Protein AF-A0A4R3GM08-F1 (afdb_monomer_lite)

Structure (mmCIF, N/CA/C/O backbone):
data_AF-A0A4R3GM08-F1
#
_entry.id   AF-A0A4R3GM08-F1
#
loop_
_atom_site.group_PDB
_atom_site.id
_atom_site.type_symbol
_atom_site.label_atom_id
_atom_site.label_alt_id
_atom_site.label_comp_id
_atom_site.label_asym_id
_atom_site.label_entity_id
_atom_site.label_seq_id
_atom_site.pdbx_PDB_ins_code
_atom_site.Cartn_x
_atom_site.Cartn_y
_atom_site.Cartn_z
_atom_site.occupancy
_atom_site.B_iso_or_equiv
_atom_site.auth_seq_id
_atom_site.auth_comp_id
_atom_site.auth_asym_id
_atom_site.auth_atom_id
_atom_site.pdbx_PDB_model_num
ATOM 1 N N . MET A 1 1 ? 2.670 0.356 5.224 1.00 92.12 1 MET A N 1
ATOM 2 C CA . MET A 1 1 ? 2.043 -0.695 4.390 1.00 92.12 1 MET A CA 1
ATOM 3 C C . MET A 1 1 ? 2.583 -0.504 2.987 1.00 92.12 1 MET A C 1
ATOM 5 O O . MET A 1 1 ? 2.587 0.655 2.592 1.00 92.12 1 MET A O 1
ATOM 9 N N . PRO A 1 2 ? 3.032 -1.562 2.290 1.00 95.06 2 PRO A N 1
ATOM 10 C CA . PRO A 1 2 ? 3.546 -1.434 0.929 1.00 95.06 2 PRO A CA 1
ATOM 11 C C . PRO A 1 2 ? 2.504 -0.866 -0.030 1.00 95.06 2 PRO A C 1
ATOM 13 O O . PRO A 1 2 ? 1.327 -1.238 0.070 1.00 95.06 2 PRO A O 1
ATOM 16 N N . GLY A 1 3 ? 2.922 -0.011 -0.956 1.00 95.00 3 GLY A N 1
ATOM 17 C CA . GLY A 1 3 ? 2.063 0.502 -2.009 1.00 95.00 3 GLY A CA 1
ATOM 18 C C . GLY A 1 3 ? 2.617 1.750 -2.684 1.00 95.00 3 GLY A C 1
ATOM 19 O O . GLY A 1 3 ? 3.188 2.629 -2.050 1.00 95.00 3 GLY A O 1
ATOM 20 N N . GLY A 1 4 ? 2.293 1.882 -3.965 1.00 94.19 4 GLY A N 1
ATOM 21 C CA . GLY A 1 4 ? 2.719 2.994 -4.797 1.00 94.19 4 GLY A CA 1
ATOM 22 C C . GLY A 1 4 ? 1.741 3.271 -5.934 1.00 94.19 4 GLY A C 1
ATOM 23 O O . GLY A 1 4 ? 0.552 2.938 -5.871 1.00 94.19 4 GLY A O 1
ATOM 24 N N . GLY A 1 5 ? 2.233 3.956 -6.962 1.00 93.62 5 GLY A N 1
ATOM 25 C CA . GLY A 1 5 ? 1.427 4.371 -8.105 1.00 93.62 5 GLY A CA 1
ATOM 26 C C . GLY A 1 5 ? 1.156 3.231 -9.085 1.00 93.62 5 GLY A C 1
ATOM 27 O O . GLY A 1 5 ? 2.008 2.381 -9.332 1.00 93.62 5 GLY A O 1
ATOM 28 N N . LEU A 1 6 ? -0.023 3.253 -9.713 1.00 93.69 6 LEU A N 1
ATOM 29 C CA . LEU A 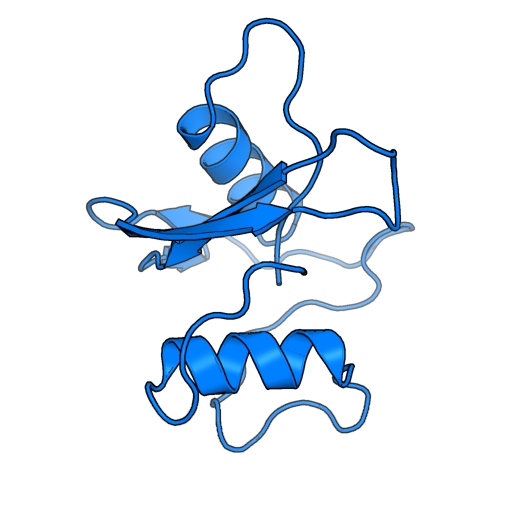1 6 ? -0.276 2.422 -10.889 1.00 93.69 6 LEU A CA 1
ATOM 30 C C . LEU A 1 6 ? 0.370 3.059 -12.120 1.00 93.69 6 LEU A C 1
ATOM 32 O O . LEU A 1 6 ? 0.059 4.203 -12.475 1.00 93.69 6 LEU A O 1
ATOM 36 N N . GLU A 1 7 ? 1.219 2.298 -12.803 1.00 92.19 7 GLU A N 1
ATOM 37 C CA . GLU A 1 7 ? 1.889 2.762 -14.012 1.00 92.19 7 GLU A CA 1
ATOM 38 C C . GLU A 1 7 ? 1.032 2.590 -15.273 1.00 92.19 7 GLU A C 1
ATOM 40 O O . GLU A 1 7 ? 0.004 1.905 -15.316 1.00 92.19 7 GLU A O 1
ATOM 45 N N . ARG A 1 8 ? 1.451 3.242 -16.363 1.00 93.31 8 ARG A N 1
ATOM 46 C CA . ARG A 1 8 ? 0.770 3.081 -17.656 1.00 93.31 8 ARG A CA 1
ATOM 47 C C . ARG A 1 8 ? 0.879 1.638 -18.144 1.00 93.31 8 ARG A C 1
ATOM 49 O O . ARG A 1 8 ? 1.975 1.100 -18.240 1.00 93.31 8 ARG A O 1
ATOM 56 N N . ASN A 1 9 ? -0.249 1.094 -18.600 1.00 94.31 9 ASN A N 1
ATOM 57 C CA . ASN A 1 9 ? -0.376 -0.284 -19.091 1.00 94.31 9 ASN A CA 1
ATOM 58 C C . ASN A 1 9 ? -0.113 -1.355 -18.018 1.00 94.31 9 ASN A C 1
ATOM 60 O O . ASN A 1 9 ? 0.218 -2.482 -18.369 1.00 94.31 9 ASN A O 1
ATOM 64 N N . GLU A 1 10 ? -0.280 -1.006 -16.742 1.00 95.75 10 GLU A N 1
ATOM 65 C CA . GLU A 1 10 ? -0.203 -1.926 -15.611 1.00 95.75 10 GLU A CA 1
ATOM 66 C C . GLU A 1 10 ? -1.611 -2.171 -15.048 1.00 95.75 10 GLU A C 1
ATOM 68 O O . GLU A 1 10 ? -2.419 -1.249 -14.894 1.00 95.75 10 GLU A O 1
ATOM 73 N N . THR A 1 11 ? -1.937 -3.427 -14.762 1.00 97.19 11 THR A N 1
ATOM 74 C CA . THR A 1 11 ? -3.136 -3.786 -14.000 1.00 97.19 11 THR A CA 1
ATOM 75 C C . THR A 1 11 ? -2.918 -3.525 -12.508 1.00 97.19 11 THR A C 1
ATOM 77 O O . THR A 1 11 ? -1.796 -3.540 -12.011 1.00 97.19 11 THR A O 1
ATOM 80 N N . ALA A 1 12 ? -3.998 -3.346 -11.744 1.00 96.81 12 ALA A N 1
ATOM 81 C CA . ALA A 1 12 ? -3.885 -3.142 -10.297 1.00 96.81 12 ALA A CA 1
ATOM 82 C C . ALA A 1 12 ? -3.197 -4.314 -9.569 1.00 96.81 12 ALA A C 1
ATOM 84 O O . A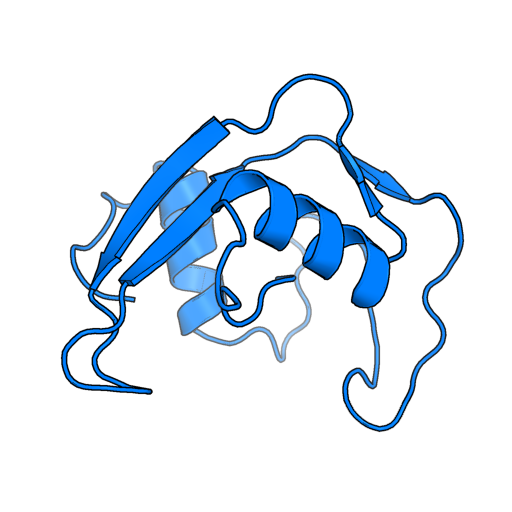LA A 1 12 ? -2.527 -4.103 -8.563 1.00 96.81 12 ALA A O 1
ATOM 85 N N . GLU A 1 13 ? -3.351 -5.543 -10.069 1.00 96.75 13 GLU A N 1
ATOM 86 C CA . GLU A 1 13 ? -2.703 -6.721 -9.487 1.00 96.75 13 GLU A CA 1
ATOM 87 C C . GLU A 1 13 ? -1.207 -6.788 -9.836 1.00 96.75 13 GLU A C 1
ATOM 89 O O . GLU A 1 13 ? -0.403 -7.145 -8.978 1.00 96.75 13 GLU A O 1
ATOM 94 N N . GLU A 1 14 ? -0.807 -6.380 -11.045 1.00 97.62 14 GLU A N 1
ATOM 95 C CA . GLU A 1 14 ? 0.613 -6.247 -11.405 1.00 97.62 14 GLU A CA 1
ATOM 96 C C . GLU A 1 14 ? 1.311 -5.193 -10.540 1.00 97.62 14 GLU A C 1
ATOM 98 O O . GLU A 1 14 ? 2.374 -5.483 -9.988 1.00 97.62 14 GLU A O 1
ATOM 103 N N . ALA A 1 15 ? 0.675 -4.031 -10.342 1.00 97.94 15 ALA A N 1
ATOM 104 C CA . ALA A 1 15 ? 1.173 -2.992 -9.443 1.00 97.94 15 ALA A CA 1
ATOM 105 C C . ALA A 1 15 ? 1.312 -3.526 -8.009 1.00 97.94 15 ALA A C 1
ATOM 107 O O . ALA A 1 15 ? 2.379 -3.420 -7.414 1.00 97.94 15 ALA A O 1
ATOM 108 N N . LEU A 1 16 ? 0.282 -4.199 -7.478 1.00 98.12 16 LEU A N 1
ATOM 109 C CA . LEU A 1 16 ? 0.331 -4.824 -6.152 1.00 98.12 16 LEU A CA 1
ATOM 110 C C . LEU A 1 16 ? 1.522 -5.785 -6.004 1.00 98.12 16 LEU A C 1
ATOM 112 O O . LEU A 1 16 ? 2.232 -5.739 -5.002 1.00 98.12 16 LEU A O 1
ATOM 116 N N . ILE A 1 17 ? 1.744 -6.663 -6.986 1.00 97.88 17 ILE A N 1
ATOM 117 C CA . ILE A 1 17 ? 2.854 -7.627 -6.961 1.00 97.88 17 ILE A CA 1
ATOM 118 C C . ILE A 1 17 ? 4.209 -6.909 -7.025 1.00 97.88 17 ILE A C 1
ATOM 120 O O . ILE A 1 17 ? 5.143 -7.308 -6.325 1.00 97.88 17 ILE A O 1
ATOM 124 N N . LYS A 1 18 ? 4.323 -5.869 -7.857 1.00 97.75 18 LYS A N 1
ATOM 125 C CA . LYS A 1 18 ? 5.535 -5.057 -8.007 1.00 97.75 18 LYS A CA 1
ATOM 126 C C . LYS A 1 18 ? 5.907 -4.364 -6.693 1.00 97.75 18 LYS A C 1
ATOM 128 O O . LYS A 1 18 ? 7.021 -4.574 -6.220 1.00 97.75 18 LYS A O 1
ATOM 133 N N . GLU A 1 19 ? 4.969 -3.647 -6.076 1.00 97.62 19 GLU A N 1
ATOM 134 C CA . GLU A 1 19 ? 5.203 -2.898 -4.830 1.00 97.62 19 GLU A CA 1
ATOM 135 C C . GLU A 1 19 ? 5.538 -3.831 -3.657 1.00 97.62 19 GLU A C 1
ATOM 137 O O . GLU A 1 19 ? 6.506 -3.619 -2.930 1.00 97.62 19 GLU A O 1
ATOM 142 N N . LEU A 1 20 ? 4.810 -4.948 -3.510 1.00 98.06 20 LEU A N 1
ATOM 143 C CA . LEU A 1 20 ? 5.106 -5.960 -2.485 1.00 98.06 20 LEU A CA 1
ATOM 144 C C . LEU A 1 20 ? 6.539 -6.503 -2.599 1.00 98.06 20 LEU A C 1
ATOM 146 O O . LEU A 1 20 ? 7.218 -6.717 -1.588 1.00 98.06 20 LEU A O 1
ATOM 150 N N . ARG A 1 21 ? 7.015 -6.717 -3.828 1.00 97.44 21 ARG A N 1
ATOM 151 C CA . ARG A 1 21 ? 8.391 -7.143 -4.085 1.00 97.44 21 ARG A CA 1
ATOM 152 C C . ARG A 1 21 ? 9.387 -6.033 -3.745 1.00 97.44 21 ARG A C 1
ATOM 154 O O . ARG A 1 21 ? 10.371 -6.314 -3.070 1.00 97.44 21 ARG A O 1
ATOM 161 N N . GLU A 1 22 ? 9.160 -4.813 -4.217 1.00 96.12 22 GLU A N 1
ATOM 162 C CA . GLU A 1 22 ? 10.113 -3.698 -4.108 1.00 96.12 22 GLU A CA 1
ATOM 163 C C . GLU A 1 22 ? 10.260 -3.175 -2.675 1.00 96.12 22 GLU A C 1
ATOM 165 O O . GLU A 1 22 ? 11.378 -2.924 -2.214 1.00 96.12 22 GLU A O 1
ATOM 170 N N . GLU A 1 23 ? 9.161 -3.105 -1.929 1.00 96.94 23 GLU A N 1
ATOM 171 C CA . GLU A 1 23 ? 9.148 -2.532 -0.583 1.00 96.94 23 GLU A CA 1
ATOM 172 C C . GLU A 1 23 ? 9.360 -3.552 0.539 1.00 96.94 23 GLU A C 1
ATOM 174 O O . GLU A 1 23 ? 9.613 -3.173 1.682 1.00 96.94 23 GLU A O 1
ATOM 179 N N . GLY A 1 24 ? 9.270 -4.854 0.253 1.00 96.62 24 GLY A N 1
ATOM 180 C CA . GLY A 1 24 ? 9.361 -5.866 1.309 1.00 96.62 24 GLY A CA 1
ATOM 181 C C . GLY A 1 24 ? 9.907 -7.226 0.900 1.00 96.62 24 GLY A C 1
ATOM 182 O O . GLY A 1 24 ? 9.958 -8.113 1.756 1.00 96.62 24 GLY A O 1
ATOM 183 N N . ASN A 1 25 ? 10.309 -7.417 -0.366 1.00 97.69 25 ASN A N 1
ATOM 184 C CA . ASN A 1 25 ? 10.636 -8.731 -0.932 1.00 97.69 25 ASN A CA 1
ATOM 185 C C . ASN A 1 25 ? 9.525 -9.756 -0.648 1.00 97.69 25 ASN A C 1
ATOM 187 O O . ASN A 1 25 ? 9.785 -10.887 -0.232 1.00 97.69 25 ASN A O 1
ATOM 191 N N . LEU A 1 26 ? 8.272 -9.332 -0.810 1.00 98.25 26 LEU A N 1
ATOM 192 C CA . LEU A 1 26 ? 7.096 -10.131 -0.497 1.00 98.25 26 LEU A CA 1
ATOM 193 C C . LEU A 1 26 ? 6.545 -10.784 -1.759 1.00 98.25 26 LEU A C 1
ATOM 195 O O . LEU A 1 26 ? 6.420 -10.157 -2.811 1.00 98.25 26 LEU A O 1
ATOM 199 N N . LYS A 1 27 ? 6.154 -12.048 -1.630 1.00 98.31 27 LYS A N 1
ATOM 200 C CA . LYS A 1 27 ? 5.440 -12.798 -2.660 1.00 98.31 27 LYS A CA 1
ATOM 201 C C . LYS A 1 27 ? 4.082 -13.232 -2.131 1.00 98.31 27 LYS A C 1
ATOM 203 O O . LYS A 1 27 ? 3.981 -13.769 -1.032 1.00 98.31 27 LYS A O 1
ATOM 208 N N . ILE A 1 28 ? 3.037 -13.018 -2.926 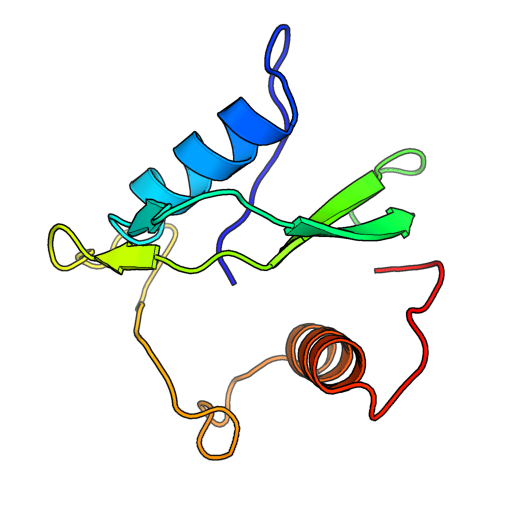1.00 98.38 28 ILE A N 1
ATOM 209 C CA . ILE A 1 28 ? 1.673 -13.415 -2.567 1.00 98.38 28 ILE A CA 1
ATOM 210 C C . ILE A 1 28 ? 1.563 -14.944 -2.540 1.00 98.38 28 ILE A C 1
ATOM 212 O O . ILE A 1 28 ? 1.959 -15.635 -3.481 1.00 98.38 28 ILE A O 1
ATOM 216 N N . VAL A 1 29 ? 0.971 -15.458 -1.466 1.00 98.31 29 VAL A N 1
ATOM 217 C CA . VAL A 1 29 ? 0.566 -16.854 -1.310 1.00 98.31 29 VAL A CA 1
ATOM 218 C C . VAL A 1 29 ? -0.941 -16.937 -1.544 1.00 98.31 29 VAL A C 1
ATOM 220 O O . VAL A 1 29 ? -1.738 -16.410 -0.770 1.00 98.31 29 VAL A O 1
ATOM 223 N N . GLY A 1 30 ? -1.348 -17.613 -2.620 1.00 97.19 30 GLY A N 1
ATOM 224 C CA . GLY A 1 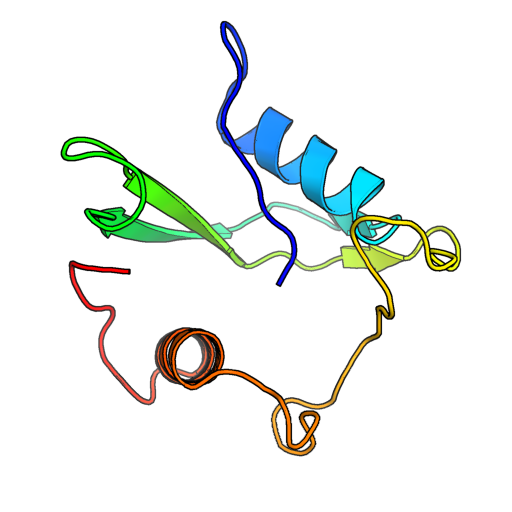30 ? -2.756 -17.721 -3.005 1.00 97.19 30 GLY A CA 1
ATOM 225 C C . GLY A 1 30 ? -3.222 -16.539 -3.857 1.00 97.19 30 GLY A C 1
ATOM 226 O O . GLY A 1 30 ? -2.551 -16.183 -4.821 1.00 97.19 30 GLY A O 1
ATOM 227 N N . LYS A 1 31 ? -4.398 -15.979 -3.545 1.00 96.31 31 LYS A N 1
ATOM 228 C CA . LYS A 1 31 ? -4.992 -14.854 -4.288 1.00 96.31 31 LYS A CA 1
ATOM 229 C C . LYS A 1 31 ? -5.148 -13.631 -3.383 1.00 96.31 31 LYS A C 1
ATOM 231 O O . LYS A 1 31 ? -5.692 -13.793 -2.286 1.00 96.31 31 LYS A O 1
ATOM 236 N N . PRO A 1 32 ? -4.744 -12.427 -3.828 1.00 97.69 32 PRO A N 1
ATOM 237 C CA . PRO A 1 32 ? -5.056 -11.210 -3.097 1.00 97.69 32 PRO A CA 1
ATOM 238 C C . PRO A 1 32 ? -6.568 -10.966 -3.121 1.00 97.69 32 PRO A C 1
ATOM 240 O O . PRO A 1 32 ? -7.263 -11.292 -4.085 1.00 97.69 32 PRO A O 1
ATOM 243 N N . GLN A 1 33 ? -7.089 -10.399 -2.041 1.00 97.94 33 GLN A N 1
ATOM 244 C CA . GLN A 1 33 ? -8.495 -10.045 -1.910 1.00 97.94 33 GLN A CA 1
ATOM 245 C C . GLN A 1 33 ? -8.621 -8.532 -1.947 1.00 97.94 33 GLN A C 1
ATOM 247 O O . GLN A 1 33 ? -8.030 -7.850 -1.111 1.00 97.94 33 GLN A O 1
ATOM 252 N N . LEU A 1 34 ? -9.390 -8.007 -2.902 1.00 98.06 34 LEU A N 1
ATOM 253 C CA . LEU A 1 34 ? -9.771 -6.600 -2.878 1.00 98.06 34 LEU A CA 1
ATOM 254 C C . LEU A 1 34 ? -10.557 -6.345 -1.590 1.00 98.06 34 LEU A C 1
ATOM 256 O O . LEU A 1 34 ? -11.592 -6.974 -1.368 1.00 98.06 34 LEU A O 1
ATOM 260 N N . PHE A 1 35 ? -10.050 -5.449 -0.749 1.00 98.00 35 PHE A N 1
ATOM 261 C CA . PHE A 1 35 ? -10.722 -5.050 0.478 1.00 98.00 35 PHE A CA 1
ATOM 262 C C . PHE A 1 35 ? -11.665 -3.879 0.209 1.00 98.00 35 PHE A C 1
ATOM 264 O O . PHE A 1 35 ? -12.866 -3.981 0.452 1.00 98.00 35 PHE A O 1
ATOM 271 N N . HIS A 1 36 ? -11.137 -2.782 -0.341 1.00 98.19 36 HIS A N 1
ATOM 272 C CA . HIS A 1 36 ? -11.929 -1.598 -0.661 1.00 98.19 36 HIS A CA 1
ATOM 273 C C . HIS A 1 36 ? -11.236 -0.703 -1.697 1.00 98.19 36 HIS A C 1
ATOM 275 O O . HIS A 1 36 ? -10.038 -0.841 -1.954 1.00 98.19 36 HIS A O 1
ATOM 281 N N . VAL A 1 37 ? -11.994 0.229 -2.280 1.00 97.81 37 VAL A N 1
ATOM 282 C CA . VAL A 1 37 ? -11.468 1.293 -3.145 1.00 97.81 37 VAL A CA 1
ATOM 283 C C . VAL A 1 37 ? -11.774 2.636 -2.496 1.00 97.81 37 VAL A C 1
ATOM 285 O O . VAL A 1 37 ? -12.939 2.967 -2.291 1.00 97.81 37 VAL A O 1
ATOM 288 N N . TYR A 1 38 ? -10.736 3.411 -2.201 1.00 97.44 38 TYR A N 1
ATOM 289 C CA . TYR A 1 38 ? -10.853 4.708 -1.538 1.00 97.44 38 TYR A CA 1
ATOM 290 C C . TYR A 1 38 ? -10.586 5.840 -2.516 1.00 97.44 38 TYR A C 1
ATOM 292 O O . TYR A 1 38 ? -9.677 5.745 -3.338 1.00 97.44 38 TYR A O 1
ATOM 300 N N . PHE A 1 39 ? -11.316 6.944 -2.392 1.00 97.25 39 PHE A N 1
ATOM 301 C CA . PHE A 1 39 ? -10.983 8.177 -3.092 1.00 97.25 39 PHE A CA 1
ATOM 302 C C . PHE A 1 39 ? -9.896 8.940 -2.320 1.00 97.25 39 PHE A C 1
ATOM 304 O O . PHE A 1 39 ? -10.055 9.256 -1.141 1.00 97.25 39 PHE A O 1
ATOM 311 N N . ASN A 1 40 ? -8.779 9.243 -2.977 1.00 94.75 40 ASN A N 1
ATOM 312 C CA . ASN A 1 40 ? -7.638 9.911 -2.364 1.00 94.75 40 ASN A CA 1
ATOM 313 C C . ASN A 1 40 ? -7.435 11.291 -2.985 1.00 94.75 40 ASN A C 1
ATOM 315 O O . ASN A 1 40 ? -6.941 11.423 -4.100 1.00 94.75 40 ASN A O 1
ATOM 319 N N . THR A 1 41 ? -7.781 12.341 -2.246 1.00 93.06 41 THR A N 1
ATOM 320 C CA . THR A 1 41 ? -7.610 13.725 -2.709 1.00 93.06 41 THR A CA 1
ATOM 321 C C . THR A 1 41 ? -6.271 14.347 -2.324 1.00 93.06 41 THR A C 1
ATOM 323 O O . THR A 1 41 ? -6.002 15.476 -2.734 1.00 93.06 41 THR A O 1
ATOM 326 N N . ASN A 1 42 ? -5.443 13.648 -1.539 1.00 89.12 42 ASN A N 1
ATOM 327 C CA . ASN A 1 42 ? -4.191 14.196 -1.009 1.00 89.12 42 ASN A CA 1
ATOM 328 C C . ASN A 1 42 ? -3.075 14.245 -2.061 1.00 89.12 42 ASN A C 1
ATOM 330 O O . ASN A 1 42 ? -2.216 15.118 -1.990 1.00 89.12 42 ASN A O 1
ATOM 334 N N . ILE A 1 43 ? -3.108 13.345 -3.051 1.00 85.38 43 ILE A N 1
ATOM 335 C CA . ILE A 1 43 ? -2.125 13.299 -4.145 1.00 85.38 43 ILE A CA 1
ATOM 336 C C . ILE A 1 43 ? -2.667 14.012 -5.387 1.00 85.38 43 ILE A C 1
ATOM 338 O O . ILE A 1 43 ? -2.048 14.939 -5.908 1.00 85.38 43 ILE A O 1
ATOM 342 N N . THR A 1 44 ? -3.858 13.625 -5.859 1.00 88.81 44 THR A N 1
ATOM 343 C CA . THR A 1 44 ? -4.559 14.313 -6.956 1.00 88.81 44 THR A CA 1
ATOM 344 C C . THR A 1 44 ? -6.066 14.341 -6.711 1.00 88.81 44 THR A C 1
ATOM 346 O O . THR A 1 44 ? -6.588 13.558 -5.936 1.00 88.81 44 THR A O 1
ATOM 349 N N . ARG A 1 45 ? -6.826 15.180 -7.426 1.00 92.00 45 ARG A N 1
ATOM 350 C CA . ARG A 1 45 ? -8.301 15.244 -7.293 1.00 92.00 45 ARG A CA 1
ATOM 351 C C . ARG A 1 45 ? -9.065 14.129 -8.024 1.00 92.00 45 ARG A C 1
ATOM 353 O O . ARG A 1 45 ? -10.248 14.289 -8.312 1.00 92.00 45 ARG A O 1
ATOM 360 N N . ARG A 1 46 ? -8.390 13.044 -8.397 1.00 93.50 46 ARG A N 1
ATOM 361 C CA . ARG A 1 46 ? -8.972 11.914 -9.142 1.00 93.50 46 ARG A CA 1
ATOM 362 C C . ARG A 1 46 ? -8.381 10.559 -8.745 1.00 93.50 46 ARG A C 1
ATOM 364 O O . ARG A 1 46 ? -8.715 9.558 -9.373 1.00 93.50 46 ARG A O 1
ATOM 371 N N . ASP A 1 47 ? -7.473 10.547 -7.773 1.00 94.50 47 ASP A N 1
ATOM 372 C CA . ASP A 1 47 ? -6.731 9.347 -7.411 1.00 94.50 47 ASP A CA 1
ATOM 373 C C . ASP A 1 47 ? -7.601 8.392 -6.592 1.00 94.50 47 ASP A C 1
ATOM 375 O O . ASP A 1 47 ? -8.424 8.830 -5.786 1.00 94.50 47 ASP A O 1
ATOM 379 N N . HIS A 1 48 ? -7.439 7.094 -6.833 1.00 95.75 48 HIS A N 1
ATOM 380 C CA . HIS A 1 48 ? -8.151 6.052 -6.107 1.00 95.75 48 HIS A CA 1
ATOM 381 C C . HIS A 1 48 ? -7.154 5.019 -5.598 1.00 95.75 48 HIS A C 1
ATOM 383 O O . HIS A 1 48 ? -6.399 4.445 -6.379 1.00 95.75 48 HIS A O 1
ATOM 389 N N . VAL A 1 49 ? -7.202 4.741 -4.298 1.00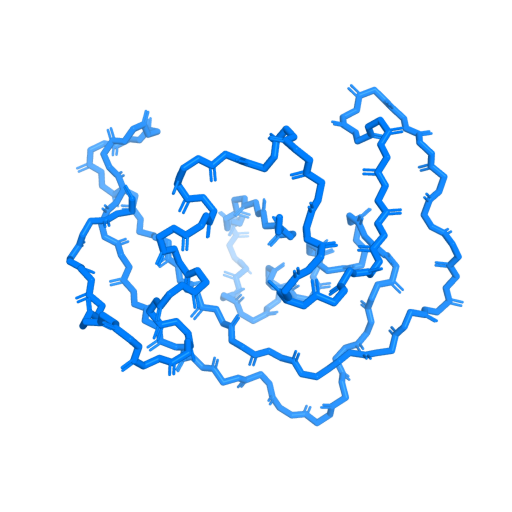 96.88 49 VAL A N 1
ATOM 390 C CA . VAL A 1 49 ? -6.390 3.696 -3.676 1.00 96.88 49 VAL A CA 1
ATOM 391 C C . VAL A 1 49 ? -7.169 2.391 -3.730 1.00 96.88 49 VAL A C 1
ATOM 393 O O . VAL A 1 49 ? -8.224 2.261 -3.107 1.00 96.88 49 VAL A O 1
ATOM 396 N N . VAL A 1 50 ? -6.649 1.421 -4.479 1.00 97.81 50 VAL A N 1
ATOM 397 C CA . VAL A 1 50 ? -7.192 0.061 -4.540 1.00 97.81 50 VAL A CA 1
ATOM 398 C C . VAL A 1 50 ? -6.485 -0.771 -3.476 1.00 97.81 50 VAL A C 1
ATOM 400 O O . VAL A 1 50 ? -5.336 -1.170 -3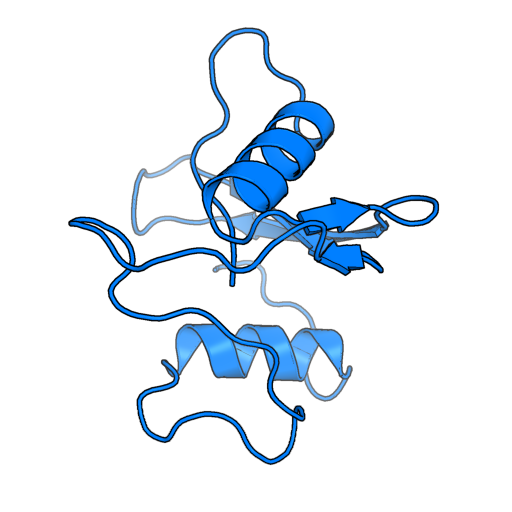.651 1.00 97.81 50 VAL A O 1
ATOM 403 N N . PHE A 1 51 ? -7.151 -0.996 -2.345 1.00 97.94 51 PHE A N 1
ATOM 404 C CA . PHE A 1 51 ? -6.529 -1.600 -1.172 1.00 97.94 51 PHE A CA 1
ATOM 405 C C . PHE A 1 51 ? -6.826 -3.098 -1.096 1.00 97.94 51 PHE A C 1
ATOM 407 O O . PHE A 1 51 ? -7.986 -3.518 -1.140 1.00 97.94 51 PHE A O 1
ATOM 414 N N . TYR A 1 52 ? -5.777 -3.907 -0.965 1.00 98.31 52 TYR A N 1
ATOM 415 C CA . TYR A 1 52 ? -5.862 -5.365 -0.952 1.00 98.31 52 TYR A CA 1
ATOM 416 C C . TYR A 1 52 ? -5.441 -5.947 0.395 1.00 98.31 52 TYR A C 1
ATOM 418 O O . TYR A 1 52 ? -4.517 -5.463 1.044 1.00 98.31 52 TYR A O 1
ATOM 426 N N . ARG A 1 53 ? -6.066 -7.068 0.758 1.00 97.50 53 ARG A N 1
ATOM 427 C CA . ARG A 1 53 ? -5.574 -7.995 1.778 1.00 97.50 53 ARG A CA 1
ATOM 428 C C . ARG A 1 53 ? -4.924 -9.188 1.087 1.00 97.50 53 ARG A C 1
ATOM 430 O O . ARG A 1 53 ? -5.563 -9.848 0.269 1.00 97.50 53 ARG A O 1
ATOM 437 N N . ALA A 1 54 ? -3.681 -9.497 1.436 1.00 97.38 54 ALA A N 1
ATOM 438 C CA . ALA A 1 54 ? -2.954 -10.629 0.873 1.00 97.38 54 ALA A CA 1
ATOM 439 C C . ALA A 1 54 ? -2.206 -11.400 1.964 1.00 97.38 54 ALA A C 1
ATOM 441 O O . ALA A 1 54 ? -1.657 -10.811 2.892 1.00 97.38 54 ALA A O 1
ATOM 442 N N . THR A 1 55 ? -2.167 -12.723 1.827 1.00 97.94 55 THR A N 1
ATOM 443 C CA . THR A 1 55 ? -1.200 -13.560 2.542 1.00 97.94 55 THR A CA 1
ATOM 444 C C . THR A 1 55 ? 0.098 -13.551 1.749 1.00 97.94 55 THR A C 1
ATOM 446 O O . THR A 1 55 ? 0.065 -13.690 0.526 1.00 97.94 55 THR A O 1
ATOM 449 N N . VAL A 1 56 ? 1.232 -13.374 2.422 1.00 97.88 56 VAL A N 1
ATOM 450 C CA . VAL A 1 56 ? 2.539 -13.235 1.771 1.00 97.88 56 VAL A CA 1
ATOM 451 C C . VAL A 1 56 ? 3.604 -14.088 2.447 1.00 97.88 56 VAL A C 1
ATOM 453 O O . VAL A 1 56 ? 3.523 -14.374 3.640 1.00 97.88 56 VAL A O 1
ATOM 456 N N . GLU A 1 57 ? 4.619 -14.457 1.675 1.00 97.88 57 GLU A N 1
ATOM 457 C CA . GLU A 1 57 ? 5.906 -14.955 2.157 1.00 97.88 57 GLU A CA 1
ATOM 458 C C . GLU A 1 57 ? 6.985 -13.903 1.868 1.00 97.88 57 GLU A C 1
ATOM 460 O O . GLU A 1 57 ? 7.021 -13.344 0.770 1.00 97.88 57 GLU A O 1
ATOM 465 N N . GLN A 1 58 ? 7.861 -13.615 2.835 1.00 97.94 58 GLN A N 1
ATOM 466 C CA . GLN A 1 58 ? 9.040 -12.787 2.580 1.00 97.94 58 GLN A CA 1
ATOM 467 C C . GLN A 1 58 ? 10.162 -13.666 2.032 1.00 97.94 58 GLN A C 1
ATOM 469 O O . GLN A 1 58 ? 10.621 -14.595 2.695 1.00 97.94 58 GLN A O 1
ATOM 474 N N . THR A 1 59 ? 10.614 -13.372 0.816 1.00 98.00 59 THR A N 1
ATOM 475 C CA . THR A 1 59 ? 11.622 -14.182 0.123 1.00 98.00 59 THR A CA 1
ATOM 476 C C . THR A 1 59 ? 13.049 -13.830 0.537 1.00 98.00 59 THR A C 1
ATOM 478 O O . THR A 1 59 ? 13.950 -14.649 0.375 1.00 98.00 59 THR A O 1
ATOM 481 N N . ALA A 1 60 ? 13.267 -12.617 1.050 1.00 96.88 60 ALA A N 1
ATOM 482 C CA . ALA A 1 60 ? 14.532 -12.146 1.612 1.00 96.88 60 ALA A CA 1
ATOM 483 C C . ALA A 1 60 ? 14.293 -10.910 2.499 1.00 96.88 60 ALA A C 1
ATOM 485 O O . ALA A 1 60 ? 13.321 -10.194 2.268 1.00 96.88 60 ALA A O 1
ATOM 486 N N . PRO A 1 61 ? 15.172 -10.585 3.463 1.00 95.50 61 PRO A N 1
ATOM 487 C CA . PRO A 1 61 ? 15.104 -9.299 4.156 1.00 95.50 61 PRO A CA 1
ATOM 488 C C . PRO A 1 61 ? 15.178 -8.127 3.168 1.00 95.50 61 PRO A C 1
ATOM 490 O O . PRO A 1 61 ? 15.938 -8.180 2.198 1.00 95.50 61 PRO A O 1
ATOM 493 N N . ARG A 1 62 ? 14.412 -7.059 3.408 1.00 95.62 62 ARG A N 1
ATOM 494 C CA . ARG A 1 62 ? 14.521 -5.800 2.660 1.00 95.62 62 ARG A CA 1
ATOM 495 C C . ARG A 1 62 ? 15.487 -4.864 3.402 1.00 95.62 62 ARG A C 1
ATOM 497 O O . ARG A 1 62 ? 15.118 -4.364 4.464 1.00 95.62 62 ARG A O 1
ATOM 504 N N . PRO A 1 63 ? 16.725 -4.654 2.907 1.00 94.94 63 PRO A N 1
ATOM 505 C CA . PRO A 1 63 ? 17.657 -3.722 3.540 1.00 94.94 63 PRO A CA 1
ATOM 506 C C . PRO A 1 63 ? 17.121 -2.290 3.438 1.00 94.94 63 PRO A C 1
ATOM 508 O O . PRO A 1 63 ? 16.350 -2.023 2.524 1.00 94.94 63 PRO A O 1
ATOM 511 N N . PRO A 1 64 ? 17.524 -1.370 4.318 1.00 96.19 64 PRO A N 1
ATOM 512 C CA . PRO A 1 64 ? 17.104 0.022 4.233 1.00 96.19 64 PRO A CA 1
ATOM 513 C C . PRO A 1 64 ? 17.728 0.746 3.034 1.00 96.19 64 PRO A C 1
ATOM 515 O O . PRO A 1 64 ? 18.819 0.390 2.577 1.00 96.19 64 PRO A O 1
ATOM 518 N N . ASP A 1 65 ? 17.063 1.791 2.553 1.00 96.19 65 ASP A N 1
ATOM 519 C CA . ASP A 1 65 ? 17.593 2.715 1.550 1.00 96.19 65 ASP A CA 1
ATOM 520 C C . ASP A 1 65 ? 17.072 4.151 1.746 1.00 96.19 65 ASP A C 1
ATOM 522 O O . ASP A 1 65 ? 16.705 4.553 2.847 1.00 96.19 65 ASP A O 1
ATOM 526 N N . TRP A 1 66 ? 17.134 4.957 0.685 1.00 95.81 66 TRP A N 1
ATOM 527 C CA . TRP A 1 66 ? 16.735 6.361 0.693 1.00 95.81 66 TRP A CA 1
ATOM 528 C C . TRP A 1 66 ? 15.217 6.573 0.795 1.00 95.81 66 TRP A C 1
ATOM 530 O O . TRP A 1 66 ? 14.799 7.671 1.159 1.00 95.81 66 TRP A O 1
ATOM 540 N N . GLU A 1 67 ? 14.414 5.558 0.480 1.00 93.81 67 GLU A N 1
ATOM 541 C CA . GLU A 1 67 ? 12.952 5.603 0.516 1.00 93.81 67 GLU A CA 1
ATOM 542 C C . GLU A 1 67 ? 12.407 4.904 1.767 1.00 93.81 67 GLU A C 1
ATOM 544 O O . GLU A 1 67 ? 11.551 5.453 2.461 1.00 93.81 67 GLU A O 1
ATOM 549 N N . ILE A 1 68 ? 12.947 3.728 2.103 1.00 94.31 68 ILE A N 1
ATOM 550 C CA . ILE A 1 68 ? 12.493 2.914 3.235 1.00 94.31 68 ILE A CA 1
ATOM 551 C C . ILE A 1 68 ? 13.633 2.751 4.235 1.00 94.31 68 ILE A C 1
ATOM 553 O O . ILE A 1 68 ? 14.573 1.987 4.020 1.00 94.31 68 ILE A O 1
ATOM 557 N N . ALA A 1 69 ? 13.524 3.449 5.365 1.00 94.38 69 ALA A N 1
ATOM 558 C CA . ALA A 1 69 ? 14.511 3.382 6.442 1.00 94.38 69 ALA A CA 1
ATOM 559 C C . ALA A 1 69 ? 14.435 2.080 7.262 1.00 94.38 69 ALA A C 1
ATOM 561 O O . ALA A 1 69 ? 15.446 1.646 7.806 1.00 94.38 69 ALA A O 1
ATOM 562 N N . GLU A 1 70 ? 13.255 1.461 7.358 1.00 92.88 70 GLU A N 1
ATOM 563 C CA . GLU A 1 70 ? 13.032 0.197 8.067 1.00 92.88 70 GLU A CA 1
ATOM 564 C C . GLU A 1 70 ? 11.781 -0.512 7.523 1.00 92.88 70 GLU A C 1
ATOM 566 O O . GLU A 1 70 ? 10.820 0.134 7.104 1.00 92.88 70 GLU A O 1
ATOM 571 N N . SER A 1 71 ? 11.783 -1.848 7.539 1.00 94.06 71 SER A N 1
ATOM 572 C CA . SER A 1 71 ? 10.611 -2.671 7.225 1.00 94.06 71 SER A CA 1
ATOM 573 C C . SER A 1 71 ? 10.561 -3.903 8.130 1.00 94.06 71 SER A C 1
ATOM 575 O O . SER A 1 71 ? 11.597 -4.432 8.533 1.00 94.06 71 SER A O 1
ATOM 577 N N . GLY A 1 72 ? 9.354 -4.375 8.446 1.00 93.88 72 GLY A N 1
ATOM 578 C CA . GLY A 1 72 ? 9.169 -5.511 9.341 1.00 93.88 72 GLY A CA 1
ATOM 579 C C . GLY A 1 72 ? 7.736 -6.031 9.374 1.00 93.88 72 GLY A C 1
ATOM 580 O O . GLY A 1 72 ? 6.808 -5.393 8.872 1.00 93.88 72 GLY A O 1
ATOM 581 N N . PHE A 1 73 ? 7.576 -7.208 9.978 1.00 95.12 73 PHE A N 1
ATOM 582 C CA . PHE A 1 73 ? 6.278 -7.755 10.356 1.00 95.12 73 PHE A CA 1
ATOM 583 C C . PHE A 1 73 ? 6.022 -7.444 11.824 1.00 95.12 73 PHE A C 1
ATOM 585 O O . PHE A 1 73 ? 6.886 -7.678 12.669 1.00 95.12 73 PHE A O 1
ATOM 592 N N . PHE A 1 74 ? 4.827 -6.949 12.115 1.00 95.06 74 PHE A N 1
ATOM 593 C CA . PHE A 1 74 ? 4.425 -6.546 13.453 1.00 95.06 74 PHE A CA 1
ATOM 594 C C . PHE A 1 74 ? 3.113 -7.230 13.804 1.00 95.06 74 PHE A C 1
ATOM 596 O O . PHE A 1 74 ? 2.220 -7.345 12.960 1.00 95.06 74 PHE A O 1
ATOM 603 N N . GLU A 1 75 ? 3.001 -7.666 15.055 1.00 94.25 75 GLU A N 1
ATOM 604 C CA . GLU A 1 75 ? 1.713 -8.071 15.603 1.00 94.25 75 GLU A CA 1
ATOM 605 C C . GLU A 1 75 ? 0.782 -6.860 15.609 1.00 94.25 75 GLU A C 1
ATOM 607 O O . GLU A 1 75 ? 1.192 -5.740 15.920 1.00 94.25 75 GLU A O 1
ATOM 612 N N . ILE A 1 76 ? -0.484 -7.083 15.269 1.00 90.56 76 ILE A N 1
ATOM 613 C CA . ILE A 1 76 ? -1.450 -5.995 15.087 1.00 90.56 76 ILE A CA 1
ATOM 614 C C . ILE A 1 76 ? -1.703 -5.193 16.374 1.00 90.56 76 ILE A C 1
ATOM 616 O O . ILE A 1 76 ? -2.052 -4.016 16.307 1.00 90.56 76 ILE A O 1
ATOM 620 N N . ASP A 1 77 ? -1.477 -5.828 17.525 1.00 91.69 77 ASP A N 1
ATOM 621 C CA . ASP A 1 77 ? -1.615 -5.248 18.863 1.00 91.69 77 ASP A CA 1
ATOM 622 C C . ASP A 1 77 ? -0.284 -4.704 19.419 1.00 91.69 77 ASP A C 1
ATOM 624 O O . ASP A 1 77 ? -0.227 -4.239 20.556 1.00 91.69 77 ASP A O 1
ATOM 628 N N . ASN A 1 78 ? 0.799 -4.766 18.635 1.00 95.69 78 ASN A N 1
ATOM 629 C CA . ASN A 1 78 ? 2.136 -4.304 19.011 1.00 95.69 78 ASN A CA 1
ATOM 630 C C . ASN A 1 78 ? 2.834 -3.620 17.822 1.00 95.69 78 ASN A C 1
ATOM 632 O O . ASN A 1 78 ? 3.909 -4.030 17.374 1.00 95.69 78 ASN A O 1
ATOM 636 N N . LEU A 1 79 ? 2.169 -2.602 17.278 1.00 95.94 79 LEU A N 1
ATOM 637 C CA . LEU A 1 79 ? 2.691 -1.770 16.196 1.00 95.94 79 LEU A CA 1
ATOM 638 C C . LEU A 1 79 ? 3.716 -0.753 16.735 1.00 95.94 79 LEU A C 1
ATOM 640 O O . LEU A 1 79 ? 3.610 -0.359 17.898 1.00 95.94 79 LEU A O 1
ATOM 644 N N . PRO A 1 80 ? 4.666 -0.280 15.904 1.00 95.94 80 PRO A N 1
ATOM 645 C CA . PRO A 1 80 ? 5.578 0.803 16.278 1.00 95.94 80 PRO A CA 1
ATOM 646 C C . PRO A 1 80 ? 4.830 2.053 16.757 1.00 95.94 80 PRO A C 1
ATOM 648 O O . PRO A 1 80 ? 3.775 2.386 16.205 1.00 95.94 80 PRO A O 1
ATOM 651 N N . GLU A 1 81 ? 5.387 2.772 17.734 1.00 94.88 81 GLU A N 1
ATOM 652 C CA . GLU A 1 81 ? 4.777 3.992 18.289 1.00 94.88 81 GLU A CA 1
ATOM 653 C C . GLU A 1 81 ? 4.591 5.079 17.218 1.00 94.88 81 GLU A C 1
ATOM 655 O O . GLU A 1 81 ? 3.635 5.851 17.255 1.00 94.88 81 GLU A O 1
ATOM 660 N N . GLU A 1 82 ? 5.462 5.096 16.210 1.00 94.25 82 GLU A N 1
ATOM 661 C CA . GLU A 1 82 ? 5.447 6.026 15.084 1.00 94.25 82 GLU A CA 1
ATOM 662 C C . GLU A 1 82 ? 4.410 5.667 14.003 1.00 94.25 82 GLU A C 1
ATOM 664 O O . GLU A 1 82 ? 4.329 6.337 12.967 1.00 94.25 82 GLU A O 1
ATOM 669 N N . THR A 1 83 ? 3.602 4.619 14.207 1.00 95.62 83 THR A N 1
ATOM 670 C CA . THR A 1 83 ? 2.560 4.228 13.250 1.00 95.62 83 THR A CA 1
ATOM 671 C C . THR A 1 83 ? 1.553 5.360 13.067 1.00 95.62 83 THR A C 1
ATOM 673 O O . THR A 1 83 ? 0.889 5.803 14.002 1.00 95.62 83 THR A O 1
ATOM 676 N N . THR A 1 84 ? 1.397 5.815 11.825 1.00 95.06 84 THR A N 1
ATOM 677 C CA . THR A 1 84 ? 0.538 6.962 11.519 1.00 95.06 84 THR A CA 1
ATOM 678 C C . THR A 1 84 ? -0.939 6.667 11.781 1.00 95.06 84 THR A C 1
ATOM 680 O O . THR A 1 84 ? -1.429 5.568 11.509 1.00 95.06 84 THR A O 1
ATOM 683 N N . GLU A 1 85 ? -1.698 7.685 12.201 1.00 95.38 85 GLU A N 1
ATOM 684 C CA . GLU A 1 85 ? -3.154 7.572 12.389 1.00 95.38 85 GLU A CA 1
ATOM 685 C C . GLU A 1 85 ? -3.871 7.065 11.131 1.00 95.38 85 GLU A C 1
ATOM 687 O O . GLU A 1 85 ? -4.815 6.284 11.220 1.00 95.38 85 GLU A O 1
ATOM 692 N N . ALA A 1 86 ? -3.409 7.473 9.943 1.00 93.94 86 ALA A N 1
ATOM 693 C CA . ALA A 1 86 ? -3.957 6.997 8.677 1.00 93.94 86 ALA A CA 1
ATOM 694 C C . ALA A 1 86 ? -3.814 5.474 8.531 1.00 93.94 86 ALA A C 1
ATOM 696 O O . ALA A 1 86 ? -4.779 4.811 8.160 1.00 93.94 86 ALA A O 1
ATOM 697 N N . THR A 1 87 ? -2.651 4.916 8.884 1.00 95.75 87 THR A N 1
ATOM 698 C CA . THR A 1 87 ? -2.422 3.463 8.880 1.00 95.75 87 THR A CA 1
ATOM 699 C C . THR A 1 87 ? -3.313 2.772 9.909 1.00 95.75 87 THR A C 1
ATOM 701 O O . THR A 1 87 ? -3.990 1.804 9.569 1.00 95.75 87 THR A O 1
ATOM 704 N N . LEU A 1 88 ? -3.391 3.303 11.135 1.00 96.75 88 LEU A N 1
ATOM 705 C CA . LEU A 1 88 ? -4.241 2.749 12.197 1.00 96.75 88 LEU A CA 1
ATOM 706 C C . LEU A 1 88 ? -5.722 2.696 11.794 1.00 96.75 88 LEU A C 1
ATOM 708 O O . LEU A 1 88 ? -6.384 1.691 12.053 1.00 96.75 88 LEU A O 1
ATOM 712 N N . ARG A 1 89 ? -6.234 3.722 11.095 1.00 96.81 89 ARG A N 1
ATOM 713 C CA . ARG A 1 89 ? -7.607 3.719 10.557 1.00 96.81 89 ARG A CA 1
ATOM 714 C C . ARG A 1 89 ? -7.843 2.562 9.589 1.00 96.81 89 ARG A C 1
ATOM 716 O O . ARG A 1 89 ? -8.828 1.846 9.739 1.00 96.81 89 ARG A O 1
ATOM 723 N N . ARG A 1 90 ? -6.933 2.336 8.633 1.00 97.12 90 ARG A N 1
ATOM 724 C CA . ARG A 1 90 ? -7.066 1.226 7.669 1.00 97.12 90 ARG A CA 1
ATOM 725 C C . ARG A 1 90 ? -6.978 -0.139 8.346 1.00 97.12 90 ARG A C 1
ATOM 727 O O . ARG A 1 90 ? -7.668 -1.069 7.942 1.00 97.12 90 ARG A O 1
ATOM 734 N N . LEU A 1 91 ? -6.169 -0.259 9.396 1.00 96.88 91 LEU A N 1
ATOM 735 C CA . LEU A 1 91 ? -6.084 -1.484 10.188 1.00 96.88 91 LEU A CA 1
ATOM 736 C C . LEU A 1 91 ? -7.378 -1.759 10.971 1.00 96.88 91 LEU A C 1
ATOM 738 O O . LEU A 1 91 ? -7.832 -2.899 10.980 1.00 96.88 91 LEU A O 1
ATOM 742 N N . ALA A 1 92 ? -8.011 -0.740 11.561 1.00 97.38 92 ALA A N 1
ATOM 743 C CA . ALA A 1 92 ? -9.308 -0.892 12.229 1.00 97.38 92 ALA A CA 1
ATOM 744 C C . ALA A 1 92 ? -10.415 -1.340 11.254 1.00 97.38 92 ALA A C 1
ATOM 746 O O . ALA A 1 92 ? -11.203 -2.231 11.577 1.00 97.38 92 ALA A O 1
ATOM 747 N N . GLU A 1 93 ? -10.432 -0.787 10.036 1.00 97.69 93 GLU A N 1
ATOM 748 C CA . GLU A 1 93 ? -11.336 -1.233 8.967 1.00 97.69 93 GLU A CA 1
ATOM 749 C C . GLU A 1 93 ? -11.071 -2.699 8.586 1.00 97.69 93 GLU A C 1
ATOM 751 O O . GLU A 1 93 ? -12.001 -3.501 8.519 1.00 97.69 93 GLU A O 1
ATOM 756 N N . LEU A 1 94 ? -9.803 -3.091 8.406 1.00 95.31 94 LEU A N 1
ATOM 757 C CA . LEU A 1 94 ? -9.427 -4.480 8.102 1.00 95.31 94 LEU A CA 1
ATOM 758 C C . LEU A 1 94 ? -9.833 -5.475 9.199 1.00 95.31 94 LEU A C 1
ATOM 760 O O . LEU A 1 94 ? -10.111 -6.637 8.888 1.00 95.31 94 LEU A O 1
ATOM 764 N N . ARG A 1 95 ? -9.866 -5.034 10.464 1.00 95.19 95 ARG A N 1
ATOM 765 C CA . ARG A 1 95 ? -10.340 -5.830 11.609 1.00 95.19 95 ARG A CA 1
ATOM 766 C C . ARG A 1 95 ? -11.867 -5.861 11.739 1.00 95.19 95 ARG A C 1
ATOM 768 O O . ARG A 1 95 ? -12.380 -6.642 12.535 1.00 95.19 95 ARG A O 1
ATOM 775 N N . GLY A 1 96 ? -12.593 -5.059 10.959 1.00 96.12 96 GLY A N 1
ATOM 776 C CA . GLY A 1 96 ? -14.047 -4.925 11.073 1.00 96.12 96 GLY A CA 1
ATOM 777 C C . GLY A 1 96 ? -14.495 -4.150 12.316 1.00 96.12 96 GLY A C 1
ATOM 778 O O . GLY A 1 96 ? -15.639 -4.278 12.741 1.00 96.12 96 GLY A O 1
ATOM 779 N N . GLU A 1 97 ? -13.604 -3.360 12.916 1.00 97.44 97 GLU A N 1
ATOM 780 C CA . GLU A 1 97 ? -13.916 -2.487 14.059 1.00 97.44 97 GLU A CA 1
ATOM 781 C C . GLU A 1 97 ? -14.487 -1.137 13.617 1.00 97.44 97 GLU A C 1
ATOM 783 O O . GLU A 1 97 ? -15.076 -0.406 14.414 1.00 97.44 97 GLU A O 1
ATOM 788 N N . ALA A 1 98 ? -14.315 -0.814 12.338 1.00 97.44 98 ALA A N 1
ATOM 789 C CA . ALA A 1 98 ? -14.895 0.335 11.672 1.00 97.44 98 ALA A CA 1
ATOM 790 C C . ALA A 1 98 ? -15.348 -0.060 10.262 1.00 97.44 98 ALA A C 1
ATOM 792 O O . ALA A 1 98 ? -14.753 -0.929 9.624 1.00 97.44 98 ALA A O 1
ATOM 793 N N . GLU A 1 99 ? -16.384 0.608 9.764 1.00 97.69 99 GLU A N 1
ATOM 794 C CA . GLU A 1 99 ? -16.793 0.482 8.365 1.00 97.69 99 GLU A CA 1
ATOM 795 C C . GLU A 1 99 ? -15.775 1.176 7.445 1.00 97.69 99 GLU A C 1
ATOM 797 O O . GLU A 1 99 ? -15.301 2.263 7.796 1.00 97.69 99 GLU A O 1
ATOM 802 N N . PRO A 1 100 ? -15.462 0.613 6.259 1.00 97.50 100 PRO A N 1
ATOM 803 C CA . PRO A 1 100 ? -14.592 1.266 5.291 1.00 97.50 100 PRO A CA 1
ATOM 804 C C . PRO A 1 100 ? -15.106 2.654 4.899 1.00 97.50 100 PRO A C 1
ATOM 806 O O . PRO A 1 100 ? -16.215 2.810 4.380 1.00 97.50 100 PRO A O 1
ATOM 809 N N . ALA A 1 101 ? -14.287 3.678 5.130 1.00 96.44 101 ALA A N 1
ATOM 810 C CA . ALA A 1 101 ? -14.590 5.028 4.679 1.00 96.44 101 ALA A CA 1
ATOM 811 C C . ALA A 1 101 ? -14.525 5.143 3.145 1.00 96.44 101 ALA A C 1
ATOM 813 O O . ALA A 1 101 ? -13.854 4.373 2.467 1.00 96.44 101 ALA A O 1
ATOM 814 N N . HIS A 1 102 ? -15.148 6.181 2.584 1.00 95.81 102 HIS A N 1
ATOM 815 C CA . HIS A 1 102 ? -15.025 6.481 1.149 1.00 95.81 102 HIS A CA 1
ATOM 816 C C . HIS A 1 102 ? -13.707 7.173 0.775 1.00 95.81 102 HIS A C 1
ATOM 818 O O . HIS A 1 102 ? -13.346 7.205 -0.400 1.00 95.81 102 HIS A O 1
ATOM 824 N N . TYR A 1 103 ? -13.002 7.737 1.758 1.00 95.44 103 TYR A N 1
ATOM 825 C CA . TYR A 1 103 ? -11.763 8.490 1.571 1.00 95.44 103 TYR A CA 1
ATOM 826 C C . TYR A 1 103 ? -10.592 7.810 2.280 1.00 95.44 103 TYR A C 1
ATOM 828 O O . TYR A 1 103 ? -10.768 7.241 3.365 1.00 95.44 103 TYR A O 1
ATOM 836 N N . TRP A 1 104 ? -9.411 7.899 1.665 1.00 94.00 104 TRP A N 1
ATOM 837 C CA . TRP A 1 104 ? -8.155 7.399 2.233 1.00 94.00 104 TRP A CA 1
ATOM 838 C C . TRP A 1 104 ? -7.671 8.248 3.418 1.00 94.00 104 TRP A C 1
ATOM 840 O O . TRP A 1 104 ? -7.654 9.492 3.292 1.00 94.00 104 TRP A O 1
#

Sequence (104 aa):
MPGGGLERNETAEEALIKELREEGNLKIVGKPQLFHVYFNTNITRRDHVVFYRATVEQTAPRPPDWEIAESGFFEIDNLPEETTEATLRRLAELRGEAEPAHYW

pLDDT: mean 95.83, std 2.27, range [85.38, 98.38]

Secondary structure (DSSP, 8-state):
----PPPTT--HHHHHHHHHHHHH-EEE-S--EEEEEEEETTT-TTEEEEEEE--EEE-S-----SS-S------TTS--TT--HHHHHHHHHHTTSSPPPSB-

Foldseek 3Di:
DFADDADPPHDPVNRVQVRCCQVFVKDFDDDKAFLDKAQEPPVHNGDIDRDIDTDIDRPDGDDDDPVRRDDDDDDLVGDDPPDDPVNVVVSCCVVVVDPDDNHD

Radius of gyration: 14.11 Å; chains: 1; bounding box: 34×33×38 Å